Protein AF-A0A9D4C379-F1 (afdb_monomer_lite)

Secondary structure (DSSP, 8-state):
--TTTTPPPHHHHHHHHHHHHHHHHHTT-SSS-STTT-EEP-S--SS-S--EE--S--HHHHHTSSS------PPP-

Radius of gyration: 15.09 Å; chains: 1; bounding box: 37×26×38 Å

pLDDT: mean 74.38, std 12.41, range [38.31, 89.44]

Structure (mmCIF, N/CA/C/O backbone):
data_AF-A0A9D4C379-F1
#
_entry.id   AF-A0A9D4C379-F1
#
loop_
_atom_site.group_PDB
_atom_site.id
_atom_site.type_symbol
_atom_site.label_atom_id
_atom_site.label_alt_id
_atom_site.label_comp_id
_atom_site.label_asym_id
_atom_site.label_entity_id
_atom_site.label_seq_id
_atom_site.pdbx_PDB_ins_code
_atom_site.Cartn_x
_atom_site.Cartn_y
_atom_site.Cartn_z
_atom_site.occupancy
_atom_site.B_iso_or_equiv
_atom_site.auth_seq_id
_atom_site.auth_comp_id
_atom_site.auth_asym_id
_atom_site.auth_atom_id
_atom_site.pdbx_PDB_model_num
ATOM 1 N N . MET A 1 1 ? -15.649 7.687 22.061 1.00 60.41 1 MET A N 1
ATOM 2 C CA . MET A 1 1 ? -15.672 7.637 20.580 1.00 60.41 1 MET A CA 1
ATOM 3 C C . MET A 1 1 ? -14.554 6.728 20.058 1.00 60.41 1 MET A C 1
ATOM 5 O O . MET A 1 1 ? -13.457 6.765 20.596 1.00 60.41 1 MET A O 1
ATOM 9 N N . ILE A 1 2 ? -14.837 5.914 19.026 1.00 62.91 2 ILE A N 1
ATOM 10 C CA . ILE A 1 2 ? -14.034 4.801 18.445 1.00 62.91 2 ILE A CA 1
ATOM 11 C C . ILE A 1 2 ? -13.616 3.679 19.415 1.00 62.91 2 ILE A C 1
ATOM 13 O O . ILE A 1 2 ? -13.935 2.528 19.133 1.00 62.91 2 ILE A O 1
ATOM 17 N N . ALA A 1 3 ? -12.973 3.977 20.545 1.00 63.38 3 ALA A N 1
ATOM 18 C CA . ALA A 1 3 ? -12.628 2.957 21.542 1.00 63.38 3 ALA A CA 1
ATOM 19 C 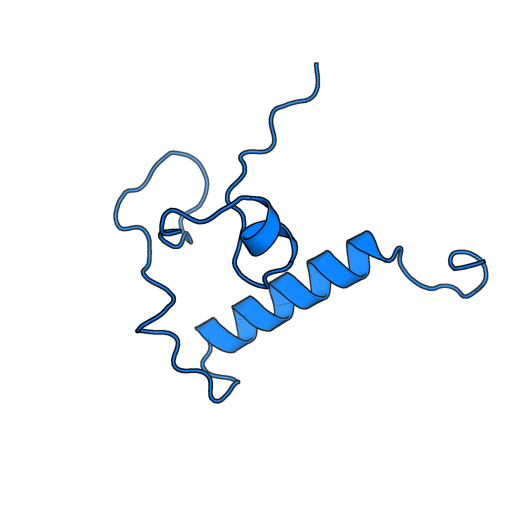C . ALA A 1 3 ? -13.888 2.346 22.188 1.00 63.38 3 ALA A C 1
ATOM 21 O O . ALA A 1 3 ? -14.012 1.130 22.283 1.00 63.38 3 ALA A O 1
ATOM 22 N N . ASP A 1 4 ? -14.874 3.188 22.505 1.00 76.06 4 ASP A N 1
ATOM 23 C CA . ASP A 1 4 ? -16.123 2.767 23.166 1.00 76.06 4 ASP A CA 1
ATOM 24 C C . ASP A 1 4 ? -17.057 1.937 22.268 1.00 76.06 4 ASP A C 1
ATOM 26 O O . ASP A 1 4 ? -17.963 1.276 22.759 1.00 76.06 4 ASP A O 1
ATOM 30 N N . ILE A 1 5 ? -16.843 1.959 20.948 1.00 85.12 5 ILE A N 1
ATOM 31 C CA . ILE A 1 5 ? -17.595 1.148 19.972 1.00 85.12 5 ILE A CA 1
ATOM 32 C C . ILE A 1 5 ? -16.852 -0.150 19.610 1.00 85.12 5 ILE A C 1
ATOM 34 O O . ILE A 1 5 ? -17.226 -0.833 18.660 1.00 85.12 5 ILE A O 1
ATOM 38 N N . GLY A 1 6 ? -15.766 -0.474 20.327 1.00 82.31 6 GLY A N 1
ATOM 39 C CA . GLY A 1 6 ? -14.949 -1.670 20.098 1.00 82.31 6 GLY A CA 1
ATOM 40 C C . GLY A 1 6 ? -14.186 -1.663 18.770 1.00 82.31 6 GLY A C 1
ATOM 41 O O . GLY A 1 6 ? -13.675 -2.695 18.334 1.00 82.31 6 GLY A O 1
ATOM 42 N N . TRP A 1 7 ? -14.115 -0.519 18.085 1.00 82.19 7 TRP A N 1
ATOM 43 C CA . TRP A 1 7 ? -13.463 -0.432 16.786 1.00 82.19 7 TRP A CA 1
ATOM 44 C C . TRP A 1 7 ? -11.975 -0.170 16.947 1.00 82.19 7 TRP A C 1
ATOM 46 O O . TRP A 1 7 ? -11.545 0.721 17.676 1.00 82.19 7 TRP A O 1
ATOM 56 N N . GLN A 1 8 ? -11.181 -0.903 16.170 1.00 86.44 8 GLN A N 1
ATOM 57 C CA . GLN A 1 8 ? -9.744 -0.681 16.098 1.00 86.44 8 GLN A CA 1
ATOM 58 C C . GLN A 1 8 ? -9.430 0.768 15.674 1.00 86.44 8 GLN A C 1
ATOM 60 O O . GLN A 1 8 ? -10.166 1.358 14.860 1.00 86.44 8 GLN A O 1
ATOM 65 N N . PRO A 1 9 ? -8.318 1.351 16.160 1.00 87.81 9 PRO A N 1
ATOM 66 C CA . PRO A 1 9 ? -7.879 2.671 15.730 1.00 87.81 9 PRO A CA 1
ATOM 67 C C . PRO A 1 9 ? -7.810 2.766 14.202 1.00 87.81 9 PRO A C 1
ATOM 69 O O . PRO A 1 9 ? -7.469 1.802 13.511 1.00 87.81 9 PRO A O 1
ATOM 72 N N . LEU A 1 10 ? -8.122 3.942 13.649 1.00 84.44 10 LEU A N 1
ATOM 73 C CA . LEU A 1 10 ? -8.121 4.160 12.196 1.00 84.44 10 LEU A CA 1
ATOM 74 C C . LEU A 1 10 ? -6.772 3.791 11.558 1.00 84.44 10 LEU A C 1
ATOM 76 O O . LEU A 1 10 ? -6.735 3.249 10.457 1.00 84.44 10 LEU A O 1
ATOM 80 N N . GLN A 1 11 ? -5.672 4.051 12.266 1.00 83.50 11 GLN A N 1
ATOM 81 C CA . GLN A 1 11 ? -4.327 3.688 11.832 1.00 83.50 11 GLN A CA 1
ATOM 82 C C . GLN A 1 11 ? -4.154 2.174 11.672 1.00 83.50 11 GLN A C 1
ATOM 84 O O . GLN A 1 11 ? -3.665 1.739 10.632 1.00 83.50 11 GLN A O 1
ATOM 89 N N . VAL A 1 12 ? -4.606 1.382 12.650 1.00 85.56 12 VAL A N 1
ATOM 90 C CA . VAL A 1 12 ? -4.542 -0.088 12.601 1.00 85.56 12 VAL A CA 1
ATOM 91 C C . VAL A 1 12 ? -5.362 -0.598 11.422 1.00 85.56 12 VAL A C 1
ATOM 93 O O . VAL A 1 12 ? -4.857 -1.342 10.590 1.00 85.56 12 VAL A O 1
ATOM 96 N N . ARG A 1 13 ? -6.592 -0.099 11.261 1.00 85.81 13 ARG A N 1
ATOM 97 C CA . ARG A 1 13 ? -7.453 -0.479 10.131 1.00 85.81 13 ARG A CA 1
ATOM 98 C C . ARG A 1 13 ? -6.831 -0.145 8.773 1.00 85.81 13 ARG A C 1
ATOM 100 O O . ARG A 1 13 ? -6.904 -0.956 7.852 1.00 85.81 13 ARG A O 1
ATOM 107 N N . ARG A 1 14 ? -6.182 1.019 8.645 1.00 84.94 14 ARG A N 1
ATOM 108 C CA . ARG A 1 14 ? -5.446 1.407 7.428 1.00 84.94 14 ARG A CA 1
ATOM 109 C C . ARG A 1 14 ? -4.255 0.484 7.162 1.00 84.94 14 ARG A C 1
ATOM 111 O O . ARG A 1 14 ? -4.041 0.112 6.012 1.00 84.94 14 ARG A O 1
ATOM 118 N N . GLN A 1 15 ? -3.511 0.088 8.196 1.00 84.50 15 GLN A N 1
ATOM 119 C CA . GLN A 1 15 ? -2.409 -0.870 8.064 1.00 84.50 15 GLN A CA 1
ATOM 120 C C . GLN A 1 15 ? -2.911 -2.247 7.618 1.00 84.50 15 GLN A C 1
ATOM 122 O O . GLN A 1 15 ? -2.385 -2.792 6.650 1.00 84.50 15 GLN A O 1
ATOM 127 N N . THR A 1 16 ? -3.961 -2.777 8.250 1.00 87.19 16 THR A N 1
ATOM 128 C CA . THR A 1 16 ? -4.549 -4.071 7.879 1.00 87.19 16 THR A CA 1
ATOM 129 C C . THR A 1 16 ? -5.053 -4.056 6.440 1.00 87.19 16 THR A C 1
ATOM 131 O O . THR A 1 16 ? -4.673 -4.919 5.660 1.00 87.19 16 THR A O 1
ATOM 134 N N . SER A 1 17 ? -5.826 -3.034 6.052 1.00 87.19 17 SER A N 1
ATOM 135 C CA . SER A 1 17 ? -6.335 -2.879 4.681 1.00 87.19 17 SER A CA 1
ATOM 136 C C . SER A 1 17 ? -5.204 -2.880 3.646 1.00 87.19 17 SER A C 1
ATOM 138 O O . SER A 1 17 ? -5.283 -3.575 2.634 1.00 87.19 17 SER A O 1
ATOM 140 N N . LYS A 1 18 ? -4.101 -2.183 3.944 1.00 86.31 18 LYS A N 1
ATOM 141 C CA . LYS A 1 18 ? -2.907 -2.143 3.095 1.00 86.31 18 LYS A CA 1
ATOM 142 C C . LYS A 1 18 ? -2.261 -3.519 2.918 1.00 86.31 18 LYS A C 1
ATOM 144 O O . LYS A 1 18 ? -1.976 -3.915 1.790 1.00 86.31 18 LYS A O 1
ATOM 149 N N . VAL A 1 19 ? -2.078 -4.262 4.009 1.00 85.38 19 VAL A N 1
ATOM 150 C CA . VAL A 1 19 ? -1.506 -5.619 3.976 1.00 85.38 19 VAL A CA 1
ATOM 151 C C . VAL A 1 19 ? -2.423 -6.585 3.225 1.00 85.38 19 VAL A C 1
ATOM 153 O O . VAL A 1 19 ? -1.954 -7.324 2.362 1.00 85.38 19 VAL A O 1
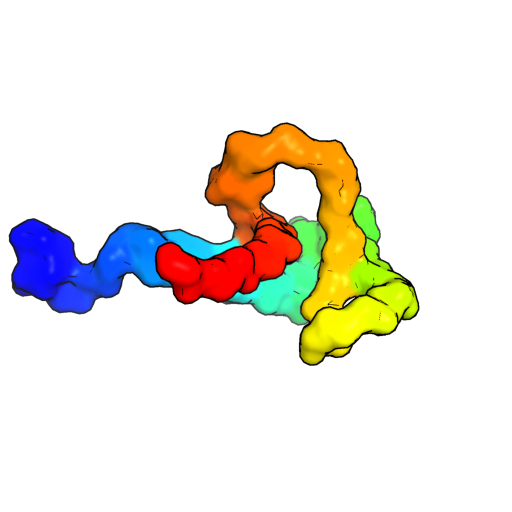ATOM 156 N N . THR A 1 20 ? -3.730 -6.547 3.491 1.00 89.44 20 THR A N 1
ATOM 157 C CA . THR A 1 20 ? -4.714 -7.401 2.816 1.00 89.44 20 THR A CA 1
ATOM 158 C C . THR A 1 20 ? -4.758 -7.128 1.314 1.00 89.44 20 THR A C 1
ATOM 160 O O . THR A 1 20 ? -4.751 -8.072 0.528 1.00 89.44 20 THR A O 1
ATOM 163 N N . MET A 1 21 ? -4.764 -5.857 0.898 1.00 86.88 21 MET A N 1
ATOM 164 C CA . MET A 1 21 ? -4.748 -5.483 -0.520 1.00 86.88 21 MET A CA 1
ATOM 165 C C . MET A 1 21 ? -3.485 -6.013 -1.206 1.00 86.88 21 MET A C 1
ATOM 167 O O . MET A 1 21 ? -3.575 -6.654 -2.249 1.00 86.88 21 MET A O 1
ATOM 171 N N . MET A 1 22 ? -2.318 -5.815 -0.587 1.00 83.31 22 MET A N 1
ATOM 172 C CA . MET A 1 22 ? -1.043 -6.284 -1.125 1.00 83.31 22 MET A CA 1
ATOM 173 C C . MET A 1 22 ? -1.009 -7.810 -1.263 1.00 83.31 22 MET A C 1
ATOM 175 O O . MET A 1 22 ? -0.629 -8.325 -2.309 1.00 83.31 22 MET A O 1
ATOM 179 N N . TYR A 1 23 ? -1.468 -8.539 -0.242 1.00 86.75 23 TYR A N 1
ATOM 180 C CA . TYR A 1 23 ? -1.575 -9.996 -0.293 1.00 86.75 23 TYR A CA 1
ATOM 181 C C . TYR A 1 23 ? -2.455 -10.457 -1.457 1.00 86.75 23 TYR A C 1
ATOM 183 O O . TYR A 1 23 ? -2.084 -11.365 -2.200 1.00 86.75 23 TYR A O 1
ATOM 191 N N . ARG A 1 24 ? -3.606 -9.807 -1.651 1.00 88.19 24 ARG A N 1
ATOM 192 C CA . ARG A 1 24 ? -4.519 -10.143 -2.742 1.00 88.19 24 ARG A CA 1
ATOM 193 C C . ARG A 1 24 ? -3.919 -9.858 -4.118 1.00 88.19 24 ARG A C 1
ATOM 195 O O . ARG A 1 24 ? -4.128 -10.663 -5.015 1.00 88.19 24 ARG A O 1
ATOM 202 N N . ILE A 1 25 ? -3.160 -8.772 -4.274 1.00 84.81 25 ILE A N 1
ATOM 203 C CA . ILE A 1 25 ? -2.458 -8.454 -5.528 1.00 84.81 25 ILE A CA 1
ATOM 204 C C . ILE A 1 25 ? -1.387 -9.513 -5.834 1.00 84.81 25 ILE A C 1
ATOM 206 O O . ILE A 1 25 ? -1.297 -9.981 -6.961 1.00 84.81 25 ILE A O 1
ATOM 210 N N . ILE A 1 26 ? -0.605 -9.933 -4.833 1.00 83.75 26 ILE A N 1
ATOM 211 C CA . ILE A 1 26 ? 0.465 -10.932 -5.008 1.00 83.75 26 ILE A CA 1
ATOM 212 C C . ILE A 1 26 ? -0.100 -12.310 -5.377 1.00 83.75 26 ILE A C 1
ATOM 214 O O . ILE A 1 26 ? 0.486 -13.021 -6.185 1.00 83.75 26 ILE A O 1
ATOM 218 N N . ASN A 1 27 ? -1.240 -12.685 -4.794 1.00 87.50 27 ASN A N 1
ATOM 219 C CA . ASN A 1 27 ? -1.892 -13.974 -5.042 1.00 87.50 27 ASN A CA 1
ATOM 220 C C . ASN A 1 27 ? -2.902 -13.930 -6.203 1.00 87.50 27 ASN A C 1
ATOM 222 O O . ASN A 1 27 ? -3.688 -14.862 -6.346 1.00 87.50 27 ASN A O 1
ATOM 226 N N . ASN A 1 28 ? -2.925 -12.854 -7.002 1.00 85.25 28 ASN A N 1
ATOM 227 C CA . ASN A 1 28 ? -3.855 -12.672 -8.124 1.00 85.25 28 ASN A CA 1
ATOM 228 C C . ASN A 1 28 ? -5.344 -12.857 -7.736 1.00 85.25 28 ASN A C 1
ATOM 230 O O . ASN A 1 28 ? -6.156 -13.341 -8.518 1.00 85.25 28 ASN A O 1
ATOM 234 N N . LEU A 1 29 ? -5.719 -12.453 -6.515 1.00 88.81 29 LEU A N 1
ATOM 235 C CA . LEU A 1 29 ? -7.096 -12.492 -5.988 1.00 88.81 29 LEU A CA 1
ATOM 236 C C . LEU A 1 29 ? -7.903 -11.220 -6.326 1.00 88.81 29 LEU A C 1
ATOM 238 O O . LEU A 1 29 ? -8.970 -10.974 -5.745 1.00 88.81 29 LEU A O 1
ATOM 242 N N . ILE A 1 30 ? -7.342 -10.355 -7.173 1.00 86.69 30 ILE A N 1
ATOM 243 C CA . ILE A 1 30 ? -7.921 -9.110 -7.686 1.00 86.69 30 ILE A CA 1
ATOM 244 C C . ILE A 1 30 ? -7.493 -8.979 -9.151 1.00 86.69 30 ILE A C 1
ATOM 246 O O . ILE A 1 30 ? -6.367 -9.323 -9.495 1.00 86.69 30 ILE A O 1
ATOM 250 N N . ASP A 1 31 ? -8.369 -8.409 -9.976 1.00 85.44 31 ASP A N 1
ATOM 251 C CA . ASP A 1 31 ? -8.158 -8.110 -11.399 1.00 85.44 31 ASP A CA 1
ATOM 252 C C . ASP A 1 31 ? -7.219 -6.905 -11.651 1.00 85.44 31 ASP A C 1
ATOM 254 O O . ASP A 1 31 ? -7.437 -6.074 -12.527 1.00 85.44 31 ASP A O 1
ATOM 258 N N . ILE A 1 32 ? -6.191 -6.737 -10.815 1.00 77.62 32 ILE A N 1
ATOM 259 C CA . ILE A 1 32 ? -5.154 -5.721 -11.015 1.00 77.62 32 ILE A CA 1
ATOM 260 C C . ILE A 1 32 ? -3.889 -6.466 -11.440 1.00 77.62 32 ILE A C 1
ATOM 262 O O . ILE A 1 32 ? -3.357 -7.229 -10.630 1.00 77.62 32 ILE A O 1
ATOM 266 N N . PRO A 1 33 ? -3.375 -6.243 -12.662 1.00 74.88 33 PRO A N 1
ATOM 267 C CA . PRO A 1 33 ? -2.161 -6.906 -13.114 1.00 74.88 33 PRO A CA 1
ATOM 268 C C . PRO A 1 33 ? -0.983 -6.454 -12.245 1.00 74.88 33 PRO A C 1
ATOM 270 O O . PRO A 1 33 ? -0.675 -5.265 -12.178 1.00 74.88 33 PRO A O 1
ATOM 273 N N . SER A 1 34 ? -0.338 -7.391 -11.549 1.00 73.75 34 SER A N 1
ATOM 274 C CA . SER A 1 34 ? 0.735 -7.103 -10.590 1.00 73.75 34 SER A CA 1
ATOM 275 C C . SER A 1 34 ? 2.089 -6.853 -11.269 1.00 73.75 34 SER A C 1
ATOM 277 O O . SER A 1 34 ? 2.815 -5.952 -10.847 1.00 73.75 34 SER A O 1
ATOM 279 N N . ASP A 1 35 ? 2.386 -7.555 -12.366 1.00 74.88 35 ASP A N 1
ATOM 280 C CA . ASP A 1 35 ? 3.647 -7.477 -13.125 1.00 74.88 35 ASP A CA 1
ATOM 281 C C . ASP A 1 35 ? 4.132 -6.059 -13.500 1.00 74.88 35 ASP A C 1
ATOM 283 O O . ASP A 1 35 ? 5.317 -5.760 -13.308 1.00 74.88 35 ASP A O 1
ATOM 287 N N . PRO A 1 36 ? 3.286 -5.142 -14.017 1.00 77.06 36 PRO A N 1
ATOM 288 C CA . PRO A 1 36 ? 3.756 -3.810 -14.400 1.00 77.06 36 PRO A CA 1
ATOM 289 C C . PRO A 1 36 ? 4.082 -2.909 -13.200 1.00 77.06 36 PRO A C 1
ATOM 291 O O . PRO A 1 36 ? 4.902 -1.998 -13.333 1.00 77.06 36 PRO A O 1
ATOM 294 N N . PHE A 1 37 ? 3.467 -3.145 -12.037 1.00 73.50 37 PHE A N 1
ATOM 295 C CA . PHE A 1 37 ? 3.542 -2.237 -10.885 1.00 73.50 37 PHE A CA 1
ATOM 296 C C . PHE A 1 37 ? 4.418 -2.763 -9.743 1.00 73.50 37 PHE A C 1
ATOM 298 O O . PHE A 1 37 ? 4.951 -1.970 -8.967 1.00 73.50 37 PHE A O 1
ATOM 305 N N . LEU A 1 38 ? 4.579 -4.082 -9.626 1.00 77.12 38 LEU A N 1
ATOM 306 C CA . LEU A 1 38 ? 5.303 -4.740 -8.545 1.00 77.12 38 LEU A CA 1
ATOM 307 C C . LEU A 1 38 ? 6.482 -5.528 -9.100 1.00 77.12 38 LEU A C 1
ATOM 309 O O . LEU A 1 38 ? 6.339 -6.647 -9.577 1.00 77.12 38 LEU A O 1
ATOM 313 N N . ARG A 1 39 ? 7.682 -4.964 -8.967 1.00 79.75 39 ARG A N 1
ATOM 314 C CA . ARG A 1 39 ? 8.920 -5.675 -9.298 1.00 79.75 39 ARG A CA 1
ATOM 315 C C . ARG A 1 39 ? 9.574 -6.171 -8.015 1.00 79.75 39 ARG A C 1
ATOM 317 O O . ARG A 1 39 ? 9.847 -5.333 -7.155 1.00 79.75 39 ARG A O 1
ATOM 324 N N . PRO A 1 40 ? 9.821 -7.476 -7.832 1.00 77.94 40 PRO A N 1
ATOM 325 C CA . PRO A 1 40 ? 10.539 -7.958 -6.660 1.00 77.94 40 PRO A CA 1
ATOM 326 C C . PRO A 1 40 ? 11.955 -7.365 -6.628 1.00 77.94 40 PRO A C 1
ATOM 328 O O . PRO A 1 40 ? 12.614 -7.218 -7.658 1.00 77.94 40 PRO A O 1
ATOM 331 N N . ALA A 1 41 ? 12.418 -6.986 -5.441 1.00 76.75 41 ALA A N 1
ATOM 332 C CA . ALA A 1 41 ? 13.780 -6.514 -5.249 1.00 76.75 41 ALA A CA 1
ATOM 333 C C . ALA A 1 41 ? 14.740 -7.706 -5.366 1.00 76.75 41 ALA A C 1
ATOM 335 O O . ALA A 1 41 ? 14.683 -8.636 -4.569 1.00 76.75 41 ALA A O 1
ATOM 336 N N . ILE A 1 42 ? 15.615 -7.669 -6.370 1.00 72.56 42 ILE A N 1
ATOM 337 C CA . ILE A 1 42 ? 16.563 -8.754 -6.669 1.00 72.56 42 ILE A CA 1
ATOM 338 C C . ILE A 1 42 ? 17.748 -8.733 -5.684 1.00 72.56 42 ILE A C 1
ATOM 340 O O . ILE A 1 42 ? 18.384 -9.756 -5.445 1.00 72.56 42 ILE A O 1
ATOM 344 N N . SER A 1 43 ? 18.042 -7.578 -5.071 1.00 69.38 43 SER A N 1
ATOM 345 C CA . SER A 1 43 ? 19.123 -7.453 -4.092 1.00 69.38 43 SER A CA 1
ATOM 346 C C . SER A 1 43 ? 18.640 -7.739 -2.669 1.00 69.38 43 SER A C 1
ATOM 348 O O . SER A 1 43 ? 17.756 -7.079 -2.118 1.00 69.38 43 SER A O 1
ATOM 350 N N . SER A 1 44 ? 19.274 -8.726 -2.037 1.00 60.69 44 SER A N 1
ATOM 351 C CA . SER A 1 44 ? 19.093 -9.002 -0.615 1.00 60.69 44 SER A CA 1
ATOM 352 C C . SER A 1 44 ? 19.903 -7.997 0.203 1.00 60.69 44 SER A C 1
ATOM 354 O O . SER A 1 44 ? 21.106 -8.145 0.399 1.00 60.69 44 SER A O 1
ATOM 356 N N . THR A 1 45 ? 19.264 -6.928 0.671 1.00 63.47 45 THR A N 1
ATOM 357 C CA . THR A 1 45 ? 19.800 -6.142 1.798 1.00 63.47 45 THR A CA 1
ATOM 358 C C . THR A 1 45 ? 19.408 -6.846 3.105 1.00 63.47 45 THR A C 1
ATOM 360 O O . THR A 1 45 ? 18.468 -7.631 3.114 1.00 63.47 45 THR A O 1
ATOM 363 N N . ARG A 1 46 ? 20.063 -6.621 4.245 1.00 65.25 46 ARG A N 1
ATOM 364 C CA . ARG A 1 46 ? 19.662 -7.292 5.506 1.00 65.25 46 ARG A CA 1
ATOM 365 C C . ARG A 1 46 ? 18.174 -7.036 5.849 1.00 65.25 46 ARG A C 1
ATOM 367 O O . ARG A 1 46 ? 17.677 -5.941 5.591 1.00 65.25 46 ARG A O 1
ATOM 374 N N . GLY A 1 47 ? 17.459 -8.036 6.386 1.00 71.00 47 GLY A N 1
ATOM 375 C CA . GLY A 1 47 ? 16.071 -7.892 6.867 1.00 71.00 47 GLY A CA 1
ATOM 376 C C . GLY A 1 47 ? 15.073 -8.925 6.322 1.00 71.00 47 GLY A C 1
ATOM 377 O O . GLY A 1 47 ? 14.931 -9.995 6.899 1.00 71.00 47 GLY A O 1
ATOM 378 N N . SER A 1 48 ? 14.351 -8.590 5.243 1.00 67.38 48 SER A N 1
ATOM 379 C CA . SER A 1 48 ? 13.241 -9.396 4.692 1.00 67.38 48 SER A CA 1
ATOM 380 C C . SER A 1 48 ? 13.547 -9.946 3.295 1.00 67.38 48 SER A C 1
ATOM 382 O O . SER A 1 48 ? 14.082 -9.219 2.448 1.00 67.38 48 SER A O 1
ATOM 384 N N . SER A 1 49 ? 13.157 -11.202 3.051 1.00 67.06 49 SER A N 1
ATOM 385 C CA . SER A 1 49 ? 13.248 -11.889 1.754 1.00 67.06 49 SER A CA 1
ATOM 386 C C . SER A 1 49 ? 12.206 -11.409 0.739 1.00 67.06 49 SER A C 1
ATOM 388 O O . SER A 1 49 ? 12.442 -11.499 -0.461 1.00 67.06 49 SER A O 1
ATOM 390 N N . ILE A 1 50 ? 11.077 -10.858 1.199 1.00 72.50 50 ILE A N 1
ATOM 391 C CA . ILE A 1 50 ? 9.992 -10.378 0.335 1.00 72.50 50 ILE A CA 1
ATOM 392 C C . ILE A 1 50 ? 10.015 -8.852 0.342 1.00 72.50 50 ILE A C 1
ATOM 394 O O . ILE A 1 50 ? 9.584 -8.207 1.303 1.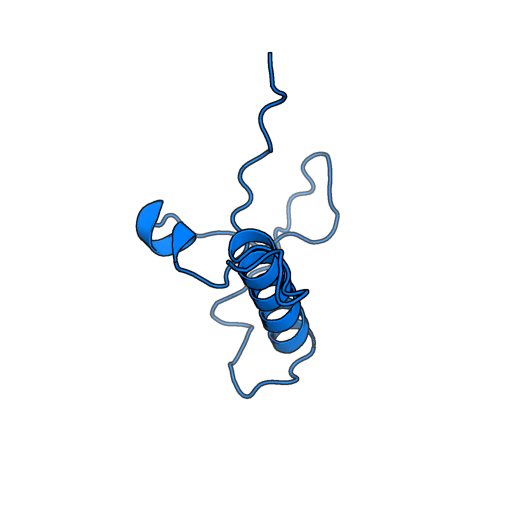00 72.50 50 ILE A O 1
ATOM 398 N N . ARG A 1 51 ? 10.546 -8.268 -0.733 1.00 74.31 51 ARG A N 1
ATOM 399 C CA . ARG A 1 51 ? 10.555 -6.822 -0.975 1.00 74.31 51 ARG A CA 1
ATOM 400 C C . ARG A 1 51 ? 10.249 -6.520 -2.429 1.00 74.31 51 ARG A C 1
ATOM 402 O O . ARG A 1 51 ? 10.581 -7.299 -3.315 1.00 74.31 51 ARG A O 1
ATOM 409 N N . TYR A 1 52 ? 9.664 -5.350 -2.647 1.00 78.06 52 TYR A N 1
ATOM 410 C CA . TYR A 1 52 ? 9.381 -4.809 -3.968 1.00 78.06 52 TYR A CA 1
ATOM 411 C C . TYR A 1 52 ? 10.199 -3.541 -4.186 1.00 78.06 52 TYR A C 1
ATOM 413 O O . TYR A 1 52 ? 10.452 -2.784 -3.245 1.00 78.06 52 TYR A O 1
ATOM 421 N N . ILE A 1 53 ? 10.622 -3.325 -5.425 1.00 78.50 53 ILE A N 1
ATOM 422 C CA . ILE A 1 53 ? 11.249 -2.090 -5.872 1.00 78.50 53 ILE A CA 1
ATOM 423 C C . ILE A 1 53 ? 10.182 -1.004 -5.820 1.00 78.50 53 ILE A C 1
ATOM 425 O O . ILE A 1 53 ? 9.148 -1.101 -6.479 1.00 78.50 53 ILE A O 1
ATOM 429 N N . VAL A 1 54 ? 10.447 0.034 -5.035 1.00 74.25 54 VAL A N 1
ATOM 430 C CA . VAL A 1 54 ? 9.612 1.231 -4.994 1.00 74.25 54 VAL A CA 1
ATOM 431 C C . VAL A 1 54 ? 10.258 2.251 -5.933 1.00 74.25 54 VAL A C 1
ATOM 433 O O . VAL A 1 54 ? 11.350 2.731 -5.615 1.00 74.25 54 VAL A O 1
ATOM 436 N N . PRO A 1 55 ? 9.659 2.562 -7.100 1.00 72.50 55 PRO A N 1
ATOM 437 C CA . PRO A 1 55 ? 10.167 3.635 -7.947 1.00 72.50 55 PRO A CA 1
ATOM 438 C C . PRO A 1 55 ? 10.120 4.957 -7.178 1.00 72.50 55 PRO A C 1
ATOM 440 O O . PRO A 1 55 ? 9.307 5.127 -6.269 1.00 72.50 55 PRO A O 1
ATOM 443 N N . TYR A 1 56 ? 10.985 5.906 -7.529 1.00 74.44 56 TYR A N 1
ATOM 444 C CA . TYR A 1 56 ? 10.969 7.220 -6.892 1.00 74.44 56 TYR A CA 1
ATOM 445 C C . TYR A 1 56 ? 9.586 7.870 -7.049 1.00 74.44 56 TYR A C 1
ATOM 447 O O . TYR A 1 56 ? 9.093 8.068 -8.159 1.00 74.44 56 TYR A O 1
ATOM 455 N N . CYS A 1 57 ? 8.952 8.198 -5.928 1.00 72.50 57 CYS A N 1
ATOM 456 C CA . CYS A 1 57 ? 7.669 8.887 -5.886 1.00 72.50 57 CYS A CA 1
ATOM 457 C C . CYS A 1 57 ? 7.598 9.781 -4.647 1.00 72.50 57 CYS A C 1
ATOM 459 O O . CYS A 1 57 ? 8.268 9.532 -3.641 1.00 72.50 57 CYS A O 1
ATOM 461 N N . ARG A 1 58 ? 6.805 10.863 -4.717 1.00 80.50 58 ARG A N 1
ATOM 462 C CA . ARG A 1 58 ? 6.686 11.786 -3.578 1.00 80.50 58 ARG A CA 1
ATOM 463 C C . ARG A 1 58 ? 6.112 11.047 -2.372 1.00 80.50 58 ARG A C 1
ATOM 465 O O . ARG A 1 58 ? 5.181 10.248 -2.498 1.00 80.50 58 ARG A O 1
ATOM 472 N N . THR A 1 59 ? 6.634 11.371 -1.196 1.00 78.75 59 THR A N 1
ATOM 473 C CA . THR A 1 59 ? 6.255 10.749 0.078 1.00 78.75 59 THR A CA 1
ATOM 474 C C . THR A 1 59 ? 4.759 10.817 0.361 1.00 78.75 59 THR A C 1
ATOM 476 O O . THR A 1 59 ? 4.214 9.871 0.927 1.00 78.75 59 THR A O 1
ATOM 479 N N . ASP A 1 60 ? 4.084 11.887 -0.062 1.00 79.69 60 ASP A N 1
ATOM 480 C CA . ASP A 1 60 ? 2.642 12.052 0.141 1.00 79.69 60 ASP A CA 1
ATOM 481 C C . ASP A 1 60 ? 1.829 11.061 -0.694 1.00 79.69 60 ASP A C 1
ATOM 483 O O . ASP A 1 60 ? 0.916 10.419 -0.175 1.00 79.69 60 ASP A O 1
ATOM 487 N N . TYR A 1 61 ? 2.218 10.829 -1.950 1.00 77.44 61 TYR A N 1
ATOM 488 C CA . TYR A 1 61 ? 1.564 9.821 -2.788 1.00 77.44 61 TYR A CA 1
ATOM 489 C C . TYR A 1 61 ? 1.757 8.410 -2.220 1.00 77.44 61 TYR A C 1
ATOM 491 O O . TYR A 1 61 ? 0.807 7.630 -2.168 1.00 77.44 61 TYR A O 1
ATOM 499 N N . LEU A 1 62 ? 2.949 8.096 -1.701 1.00 75.25 62 LEU A N 1
ATOM 500 C CA . LEU A 1 62 ? 3.204 6.819 -1.021 1.00 75.25 62 LEU A CA 1
ATOM 501 C C . LEU A 1 62 ? 2.402 6.659 0.276 1.00 75.25 62 LEU A C 1
ATOM 503 O O . LEU A 1 62 ? 1.972 5.551 0.606 1.00 75.25 62 LEU A O 1
ATOM 507 N N . ARG A 1 63 ? 2.182 7.753 1.017 1.00 74.31 63 ARG A N 1
ATOM 508 C CA . ARG A 1 63 ? 1.429 7.748 2.279 1.00 74.31 63 ARG A CA 1
ATOM 509 C C . ARG A 1 63 ? -0.035 7.374 2.070 1.00 74.31 63 ARG A C 1
ATOM 511 O O . ARG A 1 63 ? -0.605 6.678 2.909 1.00 74.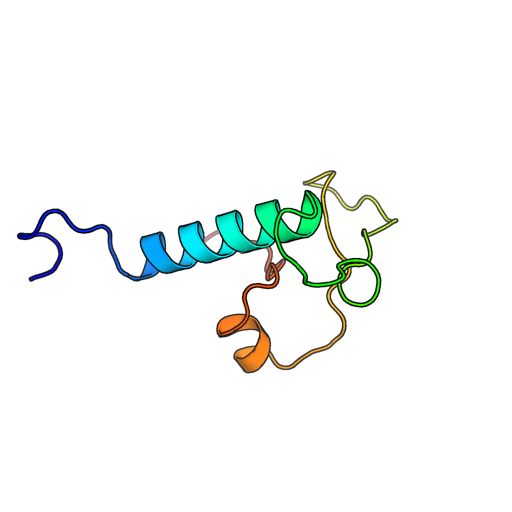31 63 ARG A O 1
ATOM 518 N N . HIS A 1 64 ? -0.621 7.824 0.965 1.00 76.62 64 HIS A N 1
ATOM 519 C CA . HIS A 1 64 ? -2.015 7.555 0.610 1.00 76.62 64 HIS A CA 1
ATOM 520 C C . HIS A 1 64 ? -2.192 6.325 -0.291 1.00 76.62 64 HIS A C 1
ATOM 522 O O . HIS A 1 64 ? -3.317 5.987 -0.645 1.00 76.62 64 HIS A O 1
ATOM 528 N N . SER A 1 65 ? -1.103 5.628 -0.624 1.00 74.88 65 SER A N 1
ATOM 529 C CA . SER A 1 65 ? -1.125 4.438 -1.469 1.00 74.88 65 SER A CA 1
ATOM 530 C C . SER A 1 65 ? -1.154 3.131 -0.668 1.00 74.88 65 SER A C 1
ATOM 532 O O . SER A 1 65 ? -0.657 3.038 0.462 1.00 74.88 65 SER A O 1
ATOM 534 N N . PHE A 1 66 ? -1.687 2.082 -1.298 1.00 72.00 66 PHE A N 1
ATOM 535 C CA . PHE A 1 66 ? -1.638 0.704 -0.813 1.00 72.00 66 PHE A CA 1
ATOM 536 C C . PHE A 1 66 ? -0.253 0.052 -0.981 1.00 72.00 66 PHE A C 1
ATOM 538 O O . PHE A 1 66 ? 0.011 -0.980 -0.369 1.00 72.00 66 PHE A O 1
ATOM 545 N N . PHE A 1 67 ? 0.673 0.659 -1.732 1.00 69.88 67 PHE A N 1
ATOM 546 C CA . PHE A 1 67 ? 2.021 0.110 -1.914 1.00 69.88 67 PHE A CA 1
ATOM 547 C C . PHE A 1 67 ? 2.890 0.261 -0.665 1.00 69.88 67 PHE A C 1
ATOM 549 O O . PHE A 1 67 ? 2.882 1.301 -0.000 1.00 69.88 67 PHE A O 1
ATOM 556 N N . VAL A 1 68 ? 3.631 -0.795 -0.322 1.00 66.06 68 VAL A N 1
ATOM 557 C CA . VAL A 1 68 ? 4.478 -0.849 0.877 1.00 66.06 68 VAL A CA 1
ATOM 558 C C . VAL A 1 68 ? 5.492 0.298 0.864 1.00 66.06 68 VAL A C 1
ATOM 560 O O . VAL A 1 68 ? 6.295 0.428 -0.051 1.00 66.06 68 VAL A O 1
ATOM 563 N N . SER A 1 69 ? 5.464 1.119 1.915 1.00 62.59 69 SER A N 1
ATOM 564 C CA . SER A 1 69 ? 6.503 2.107 2.195 1.00 62.59 69 SER A CA 1
ATOM 565 C C . SER A 1 69 ? 7.582 1.392 2.995 1.00 62.59 69 SER A C 1
ATOM 567 O O . SER A 1 69 ? 7.406 1.159 4.187 1.00 62.59 69 SER A O 1
ATOM 569 N N . ASN A 1 70 ? 8.693 1.049 2.357 1.00 54.31 70 ASN A N 1
ATOM 570 C CA . ASN A 1 70 ? 9.880 0.463 2.982 1.00 54.31 70 ASN A CA 1
ATOM 571 C C . ASN A 1 70 ? 10.668 1.475 3.834 1.00 54.31 70 ASN A C 1
ATOM 573 O O . ASN A 1 70 ? 11.890 1.376 3.913 1.00 54.31 70 ASN A O 1
ATOM 577 N N . LYS A 1 71 ? 9.989 2.436 4.478 1.00 47.34 71 LYS A N 1
ATOM 578 C CA . LYS A 1 71 ? 10.624 3.265 5.501 1.00 47.34 71 LYS A CA 1
ATOM 579 C C . LYS A 1 71 ? 11.069 2.308 6.594 1.00 47.34 71 LYS A C 1
ATOM 581 O O . LYS A 1 71 ? 10.238 1.772 7.325 1.00 47.34 71 LYS A O 1
ATOM 586 N N . THR A 1 72 ? 12.369 2.043 6.629 1.00 42.31 72 THR A N 1
ATOM 587 C CA . THR A 1 72 ? 13.046 1.483 7.786 1.00 42.31 72 THR A CA 1
ATOM 588 C C . THR A 1 72 ? 12.537 2.262 8.984 1.00 42.31 72 THR A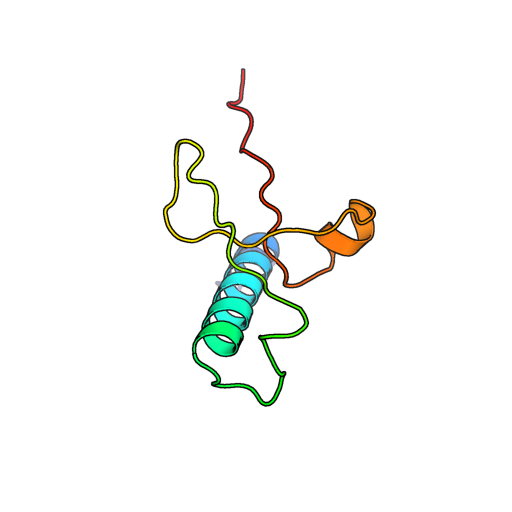 C 1
ATOM 590 O O . THR A 1 72 ? 12.617 3.489 9.006 1.00 42.31 72 THR A O 1
ATOM 593 N N . VAL A 1 73 ? 11.897 1.555 9.909 1.00 46.69 73 VAL A N 1
ATOM 594 C CA . VAL A 1 73 ? 11.555 2.103 11.215 1.00 46.69 73 VAL A CA 1
ATOM 595 C C . VAL A 1 73 ? 12.884 2.560 11.803 1.00 46.69 73 VAL A C 1
ATOM 597 O O . VAL A 1 73 ? 13.729 1.722 12.113 1.00 46.69 73 VAL A O 1
ATOM 600 N N . GLU A 1 74 ? 13.119 3.869 11.841 1.00 43.19 74 GLU A N 1
ATOM 601 C CA . GLU A 1 74 ? 14.230 4.401 12.618 1.00 43.19 74 GLU A CA 1
ATOM 602 C C . GLU A 1 74 ? 1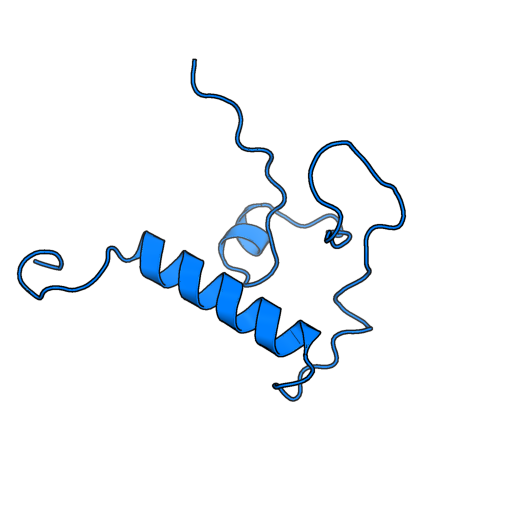3.955 4.037 14.080 1.00 43.19 74 GLU A C 1
ATOM 604 O O . GLU A 1 74 ? 12.824 4.239 14.546 1.00 43.19 74 GLU A O 1
ATOM 609 N N . PRO A 1 75 ? 14.918 3.427 14.791 1.00 46.47 75 PRO A N 1
ATOM 610 C CA . PRO A 1 75 ? 14.735 3.133 16.197 1.00 46.47 75 PRO A CA 1
ATOM 611 C C . PRO A 1 75 ? 14.586 4.465 16.932 1.00 46.47 75 PRO A C 1
ATOM 613 O O . PRO A 1 75 ? 15.414 5.361 16.788 1.00 46.47 75 PRO A O 1
ATOM 616 N N . SER A 1 76 ? 13.501 4.594 17.690 1.00 45.03 76 SER A N 1
ATOM 617 C CA . SER A 1 76 ? 13.295 5.693 18.626 1.00 45.03 76 SER A CA 1
ATOM 618 C C . SER A 1 76 ? 14.491 5.786 19.578 1.00 45.03 76 SER A C 1
ATOM 620 O O . SER A 1 76 ? 14.747 4.827 20.312 1.00 45.03 76 SER A O 1
ATOM 622 N N . ALA A 1 77 ? 15.191 6.918 19.542 1.00 38.31 77 ALA A N 1
ATOM 623 C CA . ALA A 1 77 ? 16.041 7.402 20.624 1.00 38.31 77 ALA A CA 1
ATOM 624 C C . ALA A 1 77 ? 15.226 8.341 21.521 1.00 38.31 77 ALA A C 1
ATOM 626 O O . ALA A 1 77 ? 14.361 9.062 20.967 1.00 38.31 77 ALA A O 1
#

Organism: Dreissena polymorpha (NCBI:txid45954)

Foldseek 3Di:
DCVVVVHDPPVVVLVVVLVVVVVCQVVVVDPDPCVVPWAFDPDDDPDDPGDTDDPDDDPVVVVPDSDDDPPDPDPDD

Sequence (77 aa):
MIADIGWQPLQVRRQTSKVTMMYRIINNLIDIPSDPFLRPAISSTRGSSIRYIVPYCRTDYLRHSFFVSNKTVEPSA